Protein AF-A0A7X9LAG9-F1 (afdb_monomer_lite)

Secondary structure (DSSP, 8-state):
-----------SSEEEE-TTS-EEEEEE-TTS-EEE-SS-BSSHHHHHHHHHHHHHHHHTT----HHHHHHHS---PPPPHHHHHHHHHHHS---HHHHHHHHHHIIIIIGGG--

pLDDT: mean 77.5, std 15.59, range [35.0, 93.88]

Structure (mmCIF, N/CA/C/O backbone):
data_AF-A0A7X9LAG9-F1
#
_entry.id   AF-A0A7X9LAG9-F1
#
loop_
_atom_site.group_PDB
_atom_site.id
_atom_site.type_symbol
_atom_site.label_atom_id
_atom_site.label_alt_id
_atom_site.label_comp_id
_atom_site.label_asym_id
_atom_site.label_entity_id
_atom_site.label_seq_id
_atom_site.pdbx_PDB_ins_code
_atom_site.Cartn_x
_atom_site.Cartn_y
_atom_site.Cartn_z
_atom_site.occupancy
_atom_site.B_iso_or_equiv
_atom_site.auth_seq_id
_atom_site.auth_comp_id
_atom_site.auth_asym_id
_atom_site.auth_atom_id
_atom_site.pdbx_PDB_model_num
ATOM 1 N N . MET A 1 1 ? 15.235 -39.595 2.361 1.00 42.56 1 MET A N 1
ATOM 2 C CA . MET A 1 1 ? 14.092 -39.792 1.442 1.00 42.56 1 MET A CA 1
ATOM 3 C C . MET A 1 1 ? 12.986 -38.816 1.816 1.00 42.56 1 MET A C 1
ATOM 5 O O . MET A 1 1 ? 12.339 -39.055 2.823 1.00 42.56 1 MET A O 1
ATOM 9 N N . THR A 1 2 ? 12.746 -37.746 1.046 1.00 35.00 2 THR A N 1
ATOM 10 C CA . THR A 1 2 ? 11.542 -36.916 1.260 1.00 35.00 2 THR A CA 1
ATOM 11 C C . THR A 1 2 ? 10.929 -36.465 -0.066 1.00 35.00 2 THR A C 1
ATOM 13 O O . THR A 1 2 ? 11.268 -35.432 -0.627 1.00 35.00 2 THR A O 1
ATOM 16 N N . SER A 1 3 ? 10.026 -37.322 -0.551 1.00 45.41 3 SER A N 1
ATOM 17 C CA . SER A 1 3 ? 8.787 -37.047 -1.292 1.00 45.41 3 SER A CA 1
ATOM 18 C C . SER A 1 3 ? 8.775 -35.946 -2.369 1.00 45.41 3 SER A C 1
ATOM 20 O O . SER A 1 3 ? 8.449 -34.786 -2.111 1.00 45.41 3 SER A O 1
ATOM 22 N N . ARG A 1 4 ? 8.876 -36.392 -3.628 1.00 55.84 4 ARG A N 1
ATOM 23 C CA . ARG A 1 4 ? 8.316 -35.741 -4.825 1.00 55.84 4 ARG A CA 1
ATOM 24 C C . 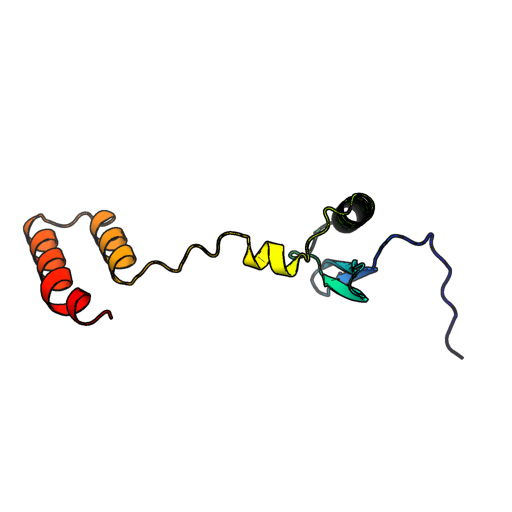ARG A 1 4 ? 6.824 -35.445 -4.611 1.00 55.84 4 ARG A C 1
ATOM 26 O O . ARG A 1 4 ? 6.034 -36.376 -4.469 1.00 55.84 4 ARG A O 1
ATOM 33 N N . ARG A 1 5 ? 6.405 -34.173 -4.615 1.00 49.06 5 ARG A N 1
ATOM 34 C CA . ARG A 1 5 ? 4.974 -33.815 -4.637 1.00 49.06 5 ARG A CA 1
ATOM 35 C C . ARG A 1 5 ? 4.536 -33.372 -6.031 1.00 49.06 5 ARG A C 1
ATOM 37 O O . ARG A 1 5 ? 5.094 -32.454 -6.616 1.00 49.06 5 ARG A O 1
ATOM 44 N N . ARG A 1 6 ? 3.552 -34.134 -6.521 1.00 42.66 6 ARG A N 1
ATOM 45 C CA . ARG A 1 6 ? 2.729 -34.022 -7.732 1.00 42.66 6 ARG A CA 1
ATOM 46 C C . ARG A 1 6 ? 2.752 -32.653 -8.416 1.00 42.66 6 ARG A C 1
ATOM 48 O O . ARG A 1 6 ? 2.395 -31.646 -7.817 1.00 42.66 6 ARG A O 1
ATOM 55 N N . SER A 1 7 ? 3.052 -32.699 -9.713 1.00 48.12 7 SER A N 1
ATOM 56 C CA . SER A 1 7 ? 2.767 -31.664 -10.704 1.00 48.12 7 SER A CA 1
ATOM 57 C C . SER A 1 7 ? 1.259 -31.388 -10.745 1.00 48.12 7 SER A C 1
ATOM 59 O O . SER A 1 7 ? 0.541 -31.928 -11.583 1.00 48.12 7 SER A O 1
ATOM 61 N N . ALA A 1 8 ? 0.757 -30.579 -9.810 1.00 51.31 8 ALA A N 1
ATOM 62 C CA . ALA A 1 8 ? -0.472 -29.837 -10.036 1.00 51.31 8 ALA A CA 1
ATOM 63 C C . ALA A 1 8 ? -0.210 -28.935 -11.246 1.00 51.31 8 ALA A C 1
ATOM 65 O O . ALA A 1 8 ? 0.899 -28.408 -11.371 1.00 51.31 8 ALA A O 1
ATOM 66 N N . LYS A 1 9 ? -1.184 -28.839 -12.162 1.00 48.75 9 LYS A N 1
ATOM 67 C CA . LYS A 1 9 ? -1.151 -27.957 -13.341 1.00 48.75 9 LYS A CA 1
ATOM 68 C C . LYS A 1 9 ? -0.414 -26.675 -12.962 1.00 48.75 9 LYS A C 1
ATOM 70 O O . LYS A 1 9 ? -0.749 -26.127 -11.918 1.00 48.75 9 LYS A O 1
ATOM 75 N N . ARG A 1 10 ? 0.623 -26.284 -13.714 1.00 54.22 10 ARG A N 1
ATOM 76 C CA . ARG A 1 10 ? 1.484 -25.133 -13.395 1.00 54.22 10 ARG A CA 1
ATOM 77 C C . ARG A 1 10 ? 0.625 -23.866 -13.297 1.00 54.22 10 ARG A C 1
ATOM 79 O O . ARG A 1 10 ? 0.492 -23.143 -14.271 1.00 54.22 10 ARG A O 1
ATOM 86 N N . THR A 1 11 ? 0.001 -23.630 -12.149 1.00 63.94 11 THR A N 1
ATOM 87 C CA . THR A 1 11 ? -0.639 -22.363 -11.831 1.00 63.94 11 THR A CA 1
ATOM 88 C C . THR A 1 11 ? 0.504 -21.373 -11.734 1.00 63.94 11 THR A C 1
ATOM 90 O O . THR A 1 11 ? 1.478 -21.619 -11.020 1.00 63.94 11 THR A O 1
ATOM 93 N N . PHE A 1 12 ? 0.431 -20.311 -12.524 1.00 79.81 12 PHE A N 1
ATOM 94 C CA . PHE A 1 12 ? 1.420 -19.251 -12.514 1.00 79.81 12 PHE A CA 1
ATOM 95 C C . PHE A 1 12 ? 1.620 -18.738 -11.077 1.00 79.81 12 PHE A C 1
ATOM 97 O O . PHE A 1 12 ? 0.666 -18.325 -10.425 1.00 79.81 12 PHE A O 1
ATOM 104 N N . GLY A 1 13 ? 2.854 -18.802 -10.568 1.00 87.12 13 GLY A N 1
ATOM 105 C CA . GLY A 1 13 ? 3.202 -18.368 -9.213 1.00 87.12 13 GLY A CA 1
ATOM 106 C C . GLY A 1 13 ? 2.944 -19.383 -8.086 1.00 87.12 13 GLY A C 1
ATOM 107 O O . GLY A 1 13 ? 2.924 -20.595 -8.269 1.00 87.12 13 GLY A O 1
ATOM 108 N N . GLU A 1 14 ? 2.833 -18.866 -6.867 1.00 89.94 14 GLU A N 1
ATOM 109 C CA . GLU A 1 14 ? 2.765 -19.591 -5.603 1.00 89.94 14 GLU A CA 1
ATOM 110 C C . GLU A 1 14 ? 1.707 -18.945 -4.696 1.00 89.94 14 GLU A C 1
ATOM 112 O O . GLU A 1 14 ? 1.729 -17.733 -4.469 1.00 89.94 14 GLU A O 1
ATOM 117 N N . ILE A 1 15 ? 0.812 -19.758 -4.125 1.00 90.56 15 ILE A N 1
ATOM 118 C CA . ILE A 1 15 ? -0.177 -19.321 -3.130 1.00 90.56 15 ILE A CA 1
ATOM 119 C C . ILE A 1 15 ? 0.106 -20.025 -1.801 1.00 90.56 15 ILE A C 1
ATOM 121 O O . ILE A 1 15 ? -0.010 -21.248 -1.710 1.00 90.56 15 ILE A O 1
ATOM 125 N N . SER A 1 16 ? 0.408 -19.245 -0.764 1.00 89.88 16 SER A N 1
ATOM 126 C CA . SER A 1 16 ? 0.708 -19.725 0.590 1.00 89.88 16 SER A CA 1
ATOM 127 C C . SER A 1 16 ? -0.320 -19.204 1.603 1.00 89.88 16 SER A C 1
ATOM 129 O O . SER A 1 16 ? -0.713 -18.039 1.550 1.00 89.88 16 SER A O 1
ATOM 131 N N . LYS A 1 17 ? -0.765 -20.057 2.537 1.00 92.06 17 LYS A N 1
ATOM 132 C CA . LYS A 1 17 ? -1.690 -19.683 3.625 1.00 92.06 17 LYS A CA 1
ATOM 133 C C . LYS A 1 17 ? -0.896 -19.212 4.847 1.00 92.06 17 LYS A C 1
ATOM 135 O O . LYS A 1 17 ? 0.038 -19.889 5.267 1.00 92.06 17 LYS A O 1
ATOM 140 N N . LEU A 1 18 ? -1.252 -18.054 5.400 1.00 90.75 18 LEU A N 1
ATOM 141 C CA . LEU A 1 18 ? -0.631 -17.468 6.589 1.00 90.75 18 LEU A CA 1
ATOM 142 C C . LEU A 1 18 ? -1.252 -18.036 7.879 1.00 90.75 18 LEU A C 1
ATOM 144 O O . LEU A 1 18 ? -2.396 -18.496 7.845 1.00 90.75 18 LEU A O 1
ATOM 148 N N . PRO A 1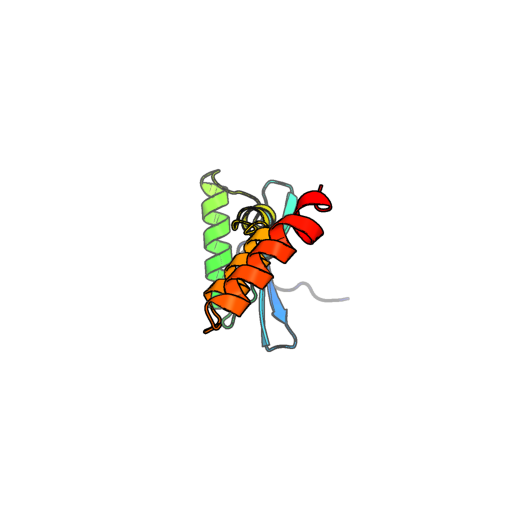 19 ? -0.561 -17.924 9.035 1.00 88.69 19 PRO A N 1
ATOM 149 C CA . PRO A 1 19 ? -1.128 -18.273 10.344 1.00 88.69 19 PRO A CA 1
ATOM 150 C C . PRO A 1 19 ? -2.439 -17.537 10.662 1.00 88.69 19 PRO A C 1
ATOM 152 O O . PRO A 1 19 ? -3.290 -18.067 11.363 1.00 88.69 19 PRO A O 1
ATOM 155 N N . SER A 1 20 ? -2.641 -16.350 10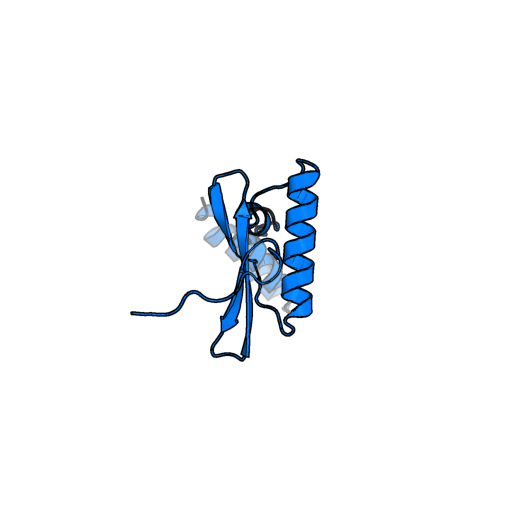.082 1.00 87.44 20 SER A N 1
ATOM 156 C CA . SER A 1 20 ? -3.879 -15.566 10.181 1.00 87.44 20 SER A CA 1
ATOM 157 C C . SER A 1 20 ? -5.057 -16.128 9.373 1.00 87.44 20 SER A C 1
ATOM 159 O O . SER A 1 20 ? -6.117 -15.512 9.325 1.00 87.44 20 SER A O 1
ATOM 161 N N . GLY A 1 21 ? -4.880 -17.244 8.662 1.00 89.75 21 GLY A N 1
ATOM 162 C CA . GLY A 1 21 ? -5.891 -17.824 7.776 1.00 89.75 21 GLY A CA 1
ATOM 163 C C . GLY A 1 21 ? -5.982 -17.170 6.394 1.00 89.75 21 GLY A C 1
ATOM 164 O O . GLY A 1 21 ? -6.606 -17.747 5.506 1.00 89.75 21 GLY A O 1
ATOM 165 N N . ARG A 1 22 ? -5.320 -16.023 6.189 1.00 93.88 22 ARG A N 1
ATOM 166 C CA . ARG A 1 22 ? -5.273 -15.287 4.915 1.00 93.88 22 ARG A CA 1
ATOM 167 C C . ARG A 1 22 ? -4.341 -15.956 3.902 1.00 93.88 22 ARG A C 1
ATOM 169 O O . ARG A 1 22 ? -3.407 -16.667 4.270 1.00 93.88 22 ARG A O 1
ATOM 176 N N . PHE A 1 23 ? -4.550 -15.684 2.621 1.00 91.56 23 PHE A N 1
ATOM 177 C CA . PHE A 1 23 ? -3.739 -16.189 1.516 1.00 91.56 23 PHE A CA 1
ATOM 178 C C . PHE A 1 23 ? -2.791 -15.109 0.993 1.00 91.56 23 PHE A C 1
ATOM 180 O O . PHE A 1 23 ? -3.169 -13.955 0.818 1.00 91.56 23 PHE A O 1
ATOM 187 N N . ARG A 1 24 ? -1.543 -15.472 0.714 1.00 89.75 24 ARG A N 1
ATOM 188 C CA . ARG A 1 24 ? -0.563 -14.618 0.033 1.00 89.75 24 ARG A CA 1
ATOM 189 C C . ARG A 1 24 ? -0.219 -15.243 -1.309 1.00 89.75 24 ARG A C 1
ATOM 191 O O . ARG A 1 24 ? 0.091 -16.431 -1.357 1.00 89.75 24 ARG A O 1
ATOM 198 N N . ALA A 1 25 ? -0.228 -14.430 -2.359 1.00 91.88 25 ALA A N 1
ATOM 199 C CA . ALA A 1 25 ? 0.227 -14.811 -3.690 1.00 91.88 25 ALA A CA 1
ATOM 200 C C . ALA A 1 25 ? 1.618 -14.232 -3.983 1.00 91.88 25 ALA A C 1
ATOM 202 O O . ALA A 1 25 ? 1.929 -13.108 -3.581 1.00 91.88 25 ALA A O 1
ATOM 203 N N . ARG A 1 26 ? 2.458 -15.007 -4.671 1.00 89.06 26 ARG A N 1
ATOM 204 C CA . ARG A 1 26 ? 3.788 -14.611 -5.155 1.00 89.06 26 ARG A CA 1
ATOM 205 C C . ARG A 1 26 ? 4.010 -15.165 -6.556 1.00 89.06 26 ARG A C 1
ATOM 207 O O . ARG A 1 26 ? 3.546 -16.258 -6.836 1.00 89.06 26 ARG A O 1
ATOM 214 N N . PHE A 1 27 ? 4.744 -14.479 -7.417 1.00 89.69 27 PHE A N 1
ATOM 215 C CA . PHE A 1 27 ? 5.162 -15.016 -8.715 1.00 89.69 27 PHE A CA 1
ATOM 216 C C . PHE A 1 27 ? 6.595 -14.592 -9.039 1.00 89.69 27 PHE A C 1
ATOM 218 O O . PHE A 1 27 ? 7.135 -13.692 -8.399 1.00 89.69 27 PHE A O 1
ATOM 225 N N . THR A 1 28 ? 7.219 -15.257 -10.008 1.00 87.25 28 THR A N 1
ATOM 226 C CA . THR A 1 28 ? 8.513 -14.835 -10.557 1.00 87.25 28 THR A CA 1
ATOM 227 C C . THR A 1 28 ? 8.252 -14.082 -11.852 1.00 87.25 28 THR A C 1
ATOM 229 O O . THR A 1 28 ? 7.616 -14.631 -12.752 1.00 87.25 28 THR A O 1
ATOM 232 N N . GLY A 1 29 ? 8.675 -12.821 -11.908 1.00 83.19 29 GLY A N 1
ATOM 233 C CA . GLY A 1 29 ? 8.502 -11.968 -13.079 1.00 83.19 29 GLY A CA 1
ATOM 234 C C . GLY A 1 29 ? 9.523 -12.267 -14.183 1.00 83.19 29 GLY A C 1
ATOM 235 O O . GLY A 1 29 ? 10.454 -13.052 -13.979 1.00 83.19 29 GLY A O 1
ATOM 236 N N . PRO A 1 30 ? 9.380 -11.629 -15.358 1.00 81.12 30 PRO A N 1
ATOM 237 C CA . PRO A 1 30 ? 10.374 -11.693 -16.433 1.00 81.12 30 PRO A CA 1
ATOM 238 C C . PRO A 1 30 ? 11.738 -11.105 -16.029 1.00 81.12 30 PRO A C 1
ATOM 240 O O . PRO A 1 30 ? 12.745 -11.406 -16.658 1.00 81.12 30 PRO A O 1
ATOM 243 N N . ASP A 1 31 ? 11.788 -10.315 -14.954 1.00 81.94 31 ASP A N 1
ATOM 244 C CA . ASP A 1 31 ? 13.007 -9.781 -14.340 1.00 81.94 31 ASP A CA 1
ATOM 245 C C . ASP A 1 31 ? 13.756 -10.802 -13.462 1.00 81.94 31 ASP A C 1
ATOM 247 O O . ASP A 1 31 ? 14.688 -10.432 -12.752 1.00 81.94 31 ASP A O 1
ATOM 251 N N . LEU A 1 32 ? 13.332 -12.074 -13.475 1.00 81.31 32 LEU A N 1
ATOM 252 C CA . LEU A 1 32 ? 13.831 -13.171 -12.634 1.00 81.31 32 LEU A CA 1
ATOM 253 C C . LEU A 1 32 ? 13.682 -12.932 -11.122 1.00 81.31 32 LEU A C 1
ATOM 255 O O . LEU A 1 32 ? 14.096 -13.775 -10.321 1.00 81.31 32 LEU A O 1
ATOM 259 N N . ASN A 1 33 ? 13.025 -11.846 -10.712 1.00 84.00 33 ASN A N 1
ATOM 260 C CA . ASN A 1 33 ? 12.784 -11.543 -9.312 1.00 84.00 33 ASN A CA 1
ATOM 261 C C . ASN A 1 33 ? 11.437 -12.090 -8.855 1.00 84.00 33 ASN A C 1
ATOM 263 O O . ASN A 1 33 ? 10.481 -12.255 -9.620 1.00 84.00 33 ASN A O 1
ATOM 267 N N . ARG A 1 34 ? 11.356 -12.360 -7.551 1.00 85.06 34 ARG A N 1
ATOM 268 C CA . ARG A 1 34 ? 10.122 -12.802 -6.909 1.00 85.06 34 ARG A CA 1
ATOM 269 C C . ARG A 1 34 ? 9.305 -11.597 -6.456 1.00 85.06 34 ARG A C 1
ATOM 271 O O . ARG A 1 34 ? 9.709 -10.865 -5.557 1.00 85.06 34 ARG A O 1
ATOM 278 N N . HIS A 1 35 ? 8.106 -11.478 -7.003 1.00 86.56 35 HIS A N 1
ATOM 279 C CA . HIS A 1 35 ? 7.143 -10.430 -6.698 1.00 86.56 35 HIS A CA 1
ATOM 280 C C . HIS A 1 35 ? 6.019 -10.976 -5.827 1.00 86.56 35 HIS A C 1
ATOM 282 O O . HIS A 1 35 ? 5.474 -12.048 -6.090 1.00 86.56 35 HIS A O 1
ATOM 288 N N . SER A 1 36 ? 5.682 -10.253 -4.762 1.00 87.19 36 SER A N 1
ATOM 289 C CA . SER A 1 36 ? 4.585 -10.612 -3.855 1.00 87.19 36 SER A CA 1
ATOM 290 C C . SER A 1 36 ? 3.381 -9.713 -4.095 1.00 87.19 36 SER A C 1
ATOM 292 O O . SER A 1 36 ? 3.539 -8.551 -4.463 1.00 87.19 36 SER A O 1
ATOM 294 N N . ALA A 1 37 ? 2.181 -10.241 -3.856 1.00 85.69 37 ALA A N 1
ATOM 295 C CA . ALA A 1 37 ? 0.979 -9.422 -3.848 1.00 85.69 37 ALA A CA 1
ATOM 296 C C . ALA A 1 37 ? 1.081 -8.317 -2.777 1.00 85.69 37 ALA A C 1
ATOM 298 O O . ALA A 1 37 ? 1.568 -8.594 -1.675 1.00 85.69 37 ALA A O 1
ATOM 299 N N . PRO A 1 38 ? 0.604 -7.092 -3.071 1.00 83.25 38 PRO A N 1
ATOM 300 C CA . PRO A 1 38 ? 0.665 -5.964 -2.137 1.00 83.25 38 PRO A CA 1
ATOM 301 C C . PRO A 1 38 ? -0.240 -6.168 -0.915 1.00 83.25 38 PRO A C 1
ATOM 303 O O . PRO A 1 38 ? 0.009 -5.616 0.152 1.00 83.25 38 PRO A O 1
ATOM 306 N N . THR A 1 39 ? -1.282 -6.991 -1.053 1.00 84.94 39 THR A N 1
ATOM 307 C CA . THR A 1 39 ? -2.187 -7.360 0.034 1.00 84.94 39 THR A CA 1
ATOM 308 C C . THR A 1 39 ? -2.293 -8.873 0.181 1.00 84.94 39 THR A C 1
ATOM 310 O O . THR A 1 39 ? -1.938 -9.647 -0.710 1.00 84.94 39 THR A O 1
ATOM 313 N N . THR A 1 40 ? -2.791 -9.299 1.338 1.00 90.56 40 THR A N 1
ATOM 314 C CA . THR A 1 40 ? -3.179 -10.691 1.577 1.00 90.56 40 THR A CA 1
ATOM 315 C C . THR A 1 40 ? -4.672 -10.850 1.323 1.00 90.56 40 THR A C 1
ATOM 317 O O . THR A 1 40 ? -5.462 -9.963 1.638 1.00 90.56 40 THR A O 1
ATOM 320 N N . PHE A 1 41 ? -5.070 -11.989 0.783 1.00 89.81 41 PHE A N 1
ATOM 321 C CA . PHE A 1 41 ? -6.428 -12.289 0.356 1.00 89.81 41 PHE A CA 1
ATOM 322 C C . PHE A 1 41 ? -7.181 -13.108 1.401 1.00 89.81 41 PHE A C 1
ATOM 324 O O . PHE A 1 41 ? -6.573 -13.834 2.189 1.00 89.81 41 PHE A O 1
ATOM 331 N N . VAL A 1 42 ? -8.508 -13.000 1.416 1.00 91.88 42 VAL A N 1
ATOM 332 C CA . VAL A 1 42 ? -9.354 -13.798 2.317 1.00 91.88 42 VAL A CA 1
ATOM 333 C C . VAL A 1 42 ? -9.626 -15.168 1.708 1.00 91.88 42 VAL A C 1
ATOM 335 O O . VAL A 1 42 ? -9.499 -16.171 2.406 1.00 91.88 42 VAL A O 1
ATOM 338 N N . ALA A 1 43 ? -9.927 -15.226 0.409 1.00 92.38 43 ALA A N 1
ATOM 339 C CA . ALA A 1 43 ? -10.138 -16.477 -0.299 1.00 92.38 43 ALA A CA 1
ATOM 340 C C . ALA A 1 43 ? -8.936 -16.844 -1.182 1.00 92.38 43 ALA A C 1
ATOM 342 O O . ALA A 1 43 ? -8.218 -15.992 -1.708 1.00 92.38 43 ALA A O 1
ATOM 343 N N . ARG A 1 44 ? -8.730 -18.152 -1.377 1.00 88.31 44 ARG A N 1
ATOM 344 C CA . ARG A 1 44 ? -7.707 -18.672 -2.299 1.00 88.31 44 ARG A CA 1
ATOM 345 C C . ARG A 1 44 ? -7.976 -18.234 -3.743 1.00 88.31 44 ARG A C 1
ATOM 347 O O . ARG A 1 44 ? -7.025 -17.974 -4.470 1.00 88.31 44 ARG A O 1
ATOM 354 N N . ILE A 1 45 ? -9.250 -18.145 -4.129 1.00 90.38 45 ILE A N 1
ATOM 355 C CA . ILE A 1 45 ? -9.663 -17.764 -5.484 1.00 90.38 45 ILE A CA 1
ATOM 356 C C . ILE A 1 45 ? -9.267 -16.322 -5.822 1.00 90.38 45 ILE A C 1
ATOM 358 O O . ILE A 1 45 ? -8.816 -16.071 -6.932 1.00 90.38 45 ILE A O 1
ATOM 362 N N . ASP A 1 46 ? -9.317 -15.403 -4.854 1.00 90.69 46 ASP A N 1
ATOM 363 C CA . ASP A 1 46 ? -8.873 -14.017 -5.054 1.00 90.69 46 ASP A CA 1
ATOM 364 C C . ASP A 1 46 ? -7.360 -13.959 -5.311 1.00 90.69 46 ASP A C 1
ATOM 366 O O . ASP A 1 46 ? -6.883 -13.229 -6.179 1.00 90.69 46 ASP A O 1
ATOM 370 N N . ALA A 1 47 ? -6.597 -14.775 -4.574 1.00 90.25 47 ALA A N 1
ATOM 371 C CA . ALA A 1 47 ? -5.154 -14.896 -4.751 1.00 90.25 47 ALA A CA 1
ATOM 372 C C . ALA A 1 47 ? -4.794 -15.478 -6.130 1.00 90.25 47 ALA A C 1
ATOM 374 O O . ALA A 1 47 ? -3.823 -15.046 -6.750 1.00 90.25 47 ALA A O 1
ATOM 375 N N . GLU A 1 48 ? -5.581 -16.437 -6.619 1.00 91.00 48 GLU A N 1
ATOM 376 C CA . GLU A 1 48 ? -5.430 -17.018 -7.954 1.00 91.00 48 GLU A CA 1
ATOM 377 C C . GLU A 1 48 ? -5.817 -16.026 -9.059 1.00 91.00 48 GLU A C 1
ATOM 379 O O . GLU A 1 48 ? -5.064 -15.856 -10.015 1.00 91.00 48 GLU A O 1
ATOM 384 N N . ALA A 1 49 ? -6.924 -15.296 -8.896 1.00 91.50 49 ALA A N 1
ATOM 385 C CA . ALA A 1 49 ? -7.345 -14.249 -9.824 1.00 91.50 49 ALA A CA 1
ATOM 386 C C . ALA A 1 49 ? -6.276 -13.154 -9.971 1.00 91.50 49 ALA A C 1
ATOM 388 O O . ALA A 1 49 ? -5.997 -12.703 -11.083 1.00 91.50 49 ALA A O 1
ATOM 389 N N . TRP A 1 50 ? -5.625 -12.772 -8.867 1.00 90.69 50 TRP A N 1
ATOM 390 C CA . TRP A 1 50 ? -4.500 -11.842 -8.905 1.00 90.69 50 TRP A CA 1
ATOM 391 C C . TRP A 1 50 ? -3.314 -12.403 -9.701 1.00 90.69 50 TRP A C 1
ATOM 393 O O . TRP A 1 50 ? -2.762 -11.692 -10.537 1.00 90.69 50 TRP A O 1
ATOM 403 N N . LEU A 1 51 ? -2.949 -13.675 -9.509 1.00 90.50 51 LEU A N 1
ATOM 404 C CA . LEU A 1 51 ? -1.869 -14.316 -10.272 1.00 90.50 51 LEU A CA 1
ATOM 405 C C . LEU A 1 51 ? -2.175 -14.363 -11.773 1.00 90.50 51 LEU A C 1
ATOM 407 O O . LEU A 1 51 ? -1.312 -14.015 -12.576 1.00 90.50 51 LEU A O 1
ATOM 411 N N . VAL A 1 52 ? -3.411 -14.694 -12.151 1.00 91.00 52 VAL A N 1
ATOM 412 C CA . VAL A 1 52 ? -3.860 -14.678 -13.553 1.00 91.00 52 VAL A CA 1
ATOM 413 C C . VAL A 1 52 ? -3.795 -13.266 -14.144 1.00 91.00 52 VAL A C 1
ATOM 415 O O . VAL A 1 52 ? -3.410 -13.095 -15.300 1.00 91.00 52 VAL A O 1
ATOM 418 N N . ALA A 1 53 ? -4.138 -12.230 -13.375 1.00 88.88 53 ALA A N 1
ATOM 419 C CA . ALA A 1 53 ? -4.013 -10.848 -13.835 1.00 88.88 53 ALA A CA 1
ATOM 420 C C . ALA A 1 53 ? -2.549 -10.464 -14.113 1.00 88.88 53 ALA A C 1
ATOM 422 O O . ALA A 1 53 ? -2.273 -9.819 -15.127 1.00 88.88 53 ALA A O 1
ATOM 423 N N . GLN A 1 54 ? -1.616 -10.902 -13.261 1.00 89.25 54 GLN A N 1
ATOM 424 C CA . GLN A 1 54 ? -0.181 -10.679 -13.457 1.00 89.25 54 GLN A CA 1
ATOM 425 C C . GLN A 1 54 ? 0.359 -11.453 -14.664 1.00 89.25 54 GLN A C 1
ATOM 427 O O . GLN A 1 54 ? 1.064 -10.875 -15.486 1.00 89.25 54 GLN A O 1
ATOM 432 N N . GLU A 1 55 ? -0.025 -12.720 -14.830 1.00 88.06 55 GLU A N 1
ATOM 433 C CA . GLU A 1 55 ? 0.330 -13.528 -16.004 1.00 88.06 55 GLU A CA 1
ATOM 434 C C . GLU A 1 55 ? -0.132 -12.859 -17.304 1.00 88.06 55 GLU A C 1
ATOM 436 O O . GLU A 1 55 ? 0.636 -12.724 -18.257 1.00 88.06 55 GLU A O 1
ATOM 441 N N . ARG A 1 56 ? -1.370 -12.353 -17.322 1.00 88.44 56 ARG A N 1
ATOM 442 C CA . ARG A 1 56 ? -1.914 -11.606 -18.461 1.00 88.44 56 ARG A CA 1
ATOM 443 C C . ARG A 1 56 ? -1.147 -10.310 -18.724 1.00 88.44 56 ARG A C 1
ATOM 445 O O . ARG A 1 56 ? -0.918 -9.987 -19.884 1.00 88.44 56 ARG A O 1
ATOM 452 N N . ALA A 1 57 ? -0.758 -9.571 -17.685 1.00 86.25 57 ALA A N 1
ATOM 453 C CA . ALA A 1 57 ? 0.045 -8.356 -17.838 1.00 86.25 57 ALA A CA 1
ATOM 454 C C . ALA A 1 57 ? 1.432 -8.664 -18.427 1.00 86.25 57 ALA A C 1
ATOM 456 O O . ALA A 1 57 ? 1.891 -7.950 -19.316 1.00 86.25 57 ALA A O 1
ATOM 457 N N . ILE A 1 58 ? 2.067 -9.758 -17.990 1.00 85.62 58 ILE A N 1
ATOM 458 C CA . ILE A 1 58 ? 3.360 -10.215 -18.526 1.00 85.62 58 ILE A CA 1
ATOM 459 C C . ILE A 1 58 ? 3.203 -10.628 -19.986 1.00 85.62 58 ILE A C 1
ATOM 461 O O . ILE A 1 58 ? 3.983 -10.195 -20.828 1.00 85.62 58 ILE A O 1
ATOM 465 N N . SER A 1 59 ? 2.161 -11.401 -20.302 1.00 84.69 59 SER A N 1
ATOM 466 C CA . SER A 1 59 ? 1.877 -11.834 -21.671 1.00 84.69 59 SER A CA 1
ATOM 467 C C . SER A 1 59 ? 1.617 -10.669 -22.630 1.00 84.69 59 SER A C 1
ATOM 469 O O . SER A 1 59 ? 1.852 -10.827 -23.824 1.00 84.69 59 SER A O 1
ATOM 471 N N . ARG A 1 60 ? 1.121 -9.526 -22.139 1.00 86.12 60 ARG A N 1
ATOM 472 C CA . ARG A 1 60 ? 0.912 -8.307 -22.939 1.00 86.12 60 ARG A CA 1
ATOM 473 C C . ARG A 1 60 ? 2.134 -7.387 -23.002 1.00 86.12 60 ARG A C 1
ATOM 475 O O . ARG A 1 60 ? 2.093 -6.402 -23.725 1.00 86.12 60 ARG A O 1
ATOM 482 N N . GLY A 1 61 ? 3.198 -7.664 -22.245 1.00 78.62 61 GLY A N 1
ATOM 483 C CA . GLY A 1 61 ? 4.363 -6.776 -22.146 1.00 78.62 61 GLY A CA 1
ATOM 484 C C . GLY A 1 61 ? 4.112 -5.476 -21.366 1.00 78.62 61 GLY A C 1
ATOM 485 O O . GLY A 1 61 ? 4.985 -4.620 -21.316 1.00 78.62 61 GLY A O 1
ATOM 486 N N . GLU A 1 62 ? 2.950 -5.331 -20.723 1.00 78.06 62 GLU A N 1
ATOM 487 C CA . GLU A 1 62 ? 2.558 -4.158 -19.917 1.00 78.06 62 GLU A CA 1
ATOM 488 C C . GLU A 1 62 ? 2.910 -4.323 -18.431 1.00 78.06 62 GLU A C 1
ATOM 490 O O . GLU A 1 62 ? 2.513 -3.532 -17.574 1.00 78.06 62 GLU A O 1
ATOM 495 N N . TRP A 1 63 ? 3.590 -5.412 -18.087 1.00 75.94 63 TRP A N 1
ATOM 496 C CA . TRP A 1 63 ? 3.874 -5.738 -16.704 1.00 75.94 63 TRP A CA 1
ATOM 497 C C . TRP A 1 63 ? 4.892 -4.769 -16.089 1.00 75.94 63 TRP A C 1
ATOM 499 O O . TRP A 1 63 ? 6.026 -4.658 -16.552 1.00 75.94 63 TRP A O 1
ATOM 509 N N . SER A 1 64 ? 4.487 -4.110 -15.000 1.00 68.31 64 SER A N 1
ATOM 510 C CA . SER A 1 64 ? 5.347 -3.292 -14.138 1.00 68.31 64 SER A CA 1
ATOM 511 C C . SER A 1 64 ? 5.462 -3.955 -12.757 1.00 68.31 64 SER A C 1
ATOM 513 O O . SER A 1 64 ? 4.464 -4.500 -12.269 1.00 68.31 64 SER A O 1
ATOM 515 N N . PRO A 1 65 ? 6.638 -3.922 -12.096 1.00 63.91 65 PRO A N 1
ATOM 516 C CA . PRO A 1 65 ? 6.827 -4.519 -10.778 1.00 63.91 65 PRO A CA 1
ATOM 517 C C . PRO A 1 65 ? 5.760 -4.046 -9.770 1.00 63.91 65 PRO A C 1
ATOM 519 O O . PRO A 1 65 ? 5.570 -2.844 -9.603 1.00 63.91 65 PRO A O 1
ATOM 522 N N . PRO A 1 66 ? 5.088 -4.927 -9.011 1.00 61.22 66 PRO A N 1
ATOM 523 C CA . PRO A 1 66 ? 4.090 -4.511 -8.017 1.00 61.22 66 PRO A CA 1
ATOM 524 C C . PRO A 1 66 ? 4.673 -3.662 -6.875 1.00 61.22 66 PRO A C 1
ATOM 526 O O . PRO A 1 66 ? 3.950 -2.876 -6.268 1.00 61.22 66 PRO A O 1
ATOM 529 N N . VAL A 1 67 ? 5.985 -3.749 -6.612 1.00 56.50 67 VAL A N 1
ATOM 530 C CA . VAL A 1 67 ? 6.680 -2.818 -5.700 1.00 56.50 67 VAL A CA 1
ATOM 531 C C . VAL A 1 67 ? 6.648 -1.389 -6.250 1.00 56.50 67 VAL A C 1
ATOM 533 O O . VAL A 1 67 ? 6.468 -0.450 -5.478 1.00 56.50 67 VAL A O 1
ATOM 536 N N . ARG A 1 68 ? 6.724 -1.217 -7.580 1.00 51.84 68 ARG A N 1
ATOM 537 C CA . ARG A 1 68 ? 6.463 0.076 -8.218 1.00 51.84 68 ARG A CA 1
ATOM 538 C C . ARG A 1 68 ? 5.016 0.497 -8.034 1.00 51.84 68 ARG A C 1
ATOM 540 O O . ARG A 1 68 ? 4.810 1.636 -7.685 1.00 51.84 68 ARG A O 1
ATOM 547 N N . GLN A 1 69 ? 4.027 -0.391 -8.108 1.00 50.03 69 GLN A N 1
ATOM 548 C CA . GLN A 1 69 ? 2.623 -0.000 -7.888 1.00 50.03 69 GLN A CA 1
ATOM 549 C C . GLN A 1 69 ? 2.318 0.458 -6.447 1.00 50.03 69 GLN A C 1
ATOM 551 O O . GLN A 1 69 ? 1.460 1.312 -6.254 1.00 50.03 69 GLN A O 1
ATOM 556 N N . MET A 1 70 ? 3.027 -0.046 -5.426 1.00 48.50 70 MET A N 1
ATOM 557 C CA . MET A 1 70 ? 2.957 0.523 -4.064 1.00 48.50 70 MET A CA 1
ATOM 558 C C . MET A 1 70 ? 3.727 1.845 -3.929 1.00 48.50 70 MET A C 1
ATOM 560 O O . MET A 1 70 ? 3.370 2.663 -3.086 1.00 48.50 70 MET A O 1
ATOM 564 N N 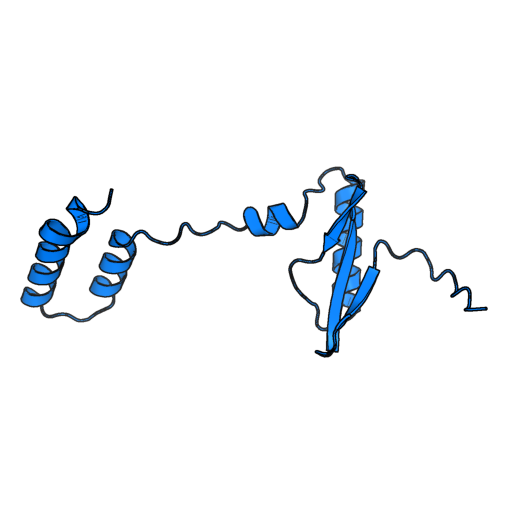. ALA A 1 71 ? 4.768 2.058 -4.737 1.00 48.53 71 ALA A N 1
ATOM 565 C CA . ALA A 1 71 ? 5.500 3.323 -4.797 1.00 48.53 71 ALA A CA 1
ATOM 566 C C . ALA A 1 71 ? 4.811 4.387 -5.684 1.00 48.53 71 ALA A C 1
ATOM 568 O O . ALA A 1 71 ? 5.031 5.576 -5.476 1.00 48.53 71 ALA A O 1
ATOM 569 N N . GLU A 1 72 ? 3.992 3.953 -6.646 1.00 44.09 72 GLU A N 1
ATOM 570 C CA . GLU A 1 72 ? 3.252 4.746 -7.639 1.00 44.09 72 GLU A CA 1
ATOM 571 C C . GLU A 1 72 ? 1.786 4.961 -7.252 1.00 44.09 72 GLU A C 1
ATOM 573 O O . GLU A 1 72 ? 1.152 5.881 -7.770 1.00 44.09 72 GLU A O 1
ATOM 578 N N . ALA A 1 73 ? 1.240 4.183 -6.304 1.00 44.62 73 ALA A N 1
ATOM 579 C CA . ALA A 1 73 ? 0.168 4.706 -5.466 1.00 44.62 73 ALA A CA 1
ATOM 580 C C . ALA A 1 73 ? 0.699 6.047 -4.965 1.00 44.62 73 ALA A C 1
ATOM 582 O O . ALA A 1 73 ? 1.800 6.035 -4.407 1.00 44.62 73 ALA A O 1
ATOM 583 N N . PRO A 1 74 ? 0.020 7.180 -5.234 1.00 43.50 74 PRO A N 1
ATOM 584 C CA . PRO A 1 74 ? 0.572 8.478 -4.918 1.00 43.50 74 PRO A CA 1
ATOM 585 C C . PRO A 1 74 ? 0.904 8.410 -3.441 1.00 43.50 74 PRO A C 1
ATOM 587 O O . PRO A 1 74 ? 0.001 8.329 -2.605 1.00 43.50 74 PRO A O 1
ATOM 590 N N . GLN A 1 75 ? 2.201 8.352 -3.125 1.00 49.88 75 GLN A N 1
ATOM 591 C CA . GLN A 1 75 ? 2.675 8.693 -1.807 1.00 49.88 75 GLN A CA 1
ATOM 592 C C . GLN A 1 75 ? 2.210 10.128 -1.705 1.00 49.88 75 GLN A C 1
ATOM 594 O O . GLN A 1 75 ? 2.840 11.021 -2.269 1.00 49.88 75 GLN A O 1
ATOM 599 N N . GLN A 1 76 ? 1.007 10.321 -1.156 1.00 52.81 76 GLN A N 1
ATOM 600 C CA . GLN A 1 76 ? 0.485 11.632 -0.855 1.00 52.81 76 GLN A CA 1
ATOM 601 C C . GLN A 1 76 ? 1.602 12.217 -0.030 1.00 52.81 76 GLN A C 1
ATOM 603 O O . GLN A 1 76 ? 1.895 11.694 1.050 1.00 52.81 76 GLN A O 1
ATOM 608 N N . ARG A 1 77 ? 2.333 13.157 -0.637 1.00 62.06 77 ARG A N 1
ATOM 609 C CA . ARG A 1 77 ? 3.493 13.766 -0.014 1.00 62.06 77 ARG A CA 1
ATOM 610 C C . ARG A 1 77 ? 3.030 14.108 1.396 1.00 62.06 77 ARG A C 1
ATOM 612 O O . ARG A 1 77 ? 1.983 14.756 1.499 1.00 62.06 77 ARG A O 1
ATOM 619 N N . PRO A 1 78 ? 3.690 13.592 2.452 1.00 63.03 78 PRO A N 1
ATOM 620 C CA . PRO A 1 78 ? 3.234 13.876 3.800 1.00 63.03 78 PRO A CA 1
ATOM 621 C C . PRO A 1 78 ? 3.102 15.397 3.893 1.00 63.03 78 PRO A C 1
ATOM 623 O O . PRO A 1 78 ? 4.030 16.089 3.451 1.00 63.03 78 PRO A O 1
ATOM 626 N N . PRO A 1 79 ? 1.937 15.912 4.329 1.00 73.50 79 PRO A N 1
ATOM 627 C CA . PRO A 1 79 ? 1.692 17.339 4.291 1.00 73.50 79 PRO A CA 1
ATOM 628 C C . PRO A 1 79 ? 2.812 18.022 5.059 1.00 73.50 79 PRO A C 1
ATOM 630 O O . PRO A 1 79 ? 3.240 17.553 6.119 1.00 73.50 79 PRO A O 1
ATOM 633 N N . THR A 1 80 ? 3.306 19.120 4.509 1.00 82.81 80 THR A N 1
ATOM 634 C CA . THR A 1 80 ? 4.244 19.968 5.236 1.00 82.81 80 THR A CA 1
ATOM 635 C C . THR A 1 80 ? 3.604 20.397 6.558 1.00 82.81 80 THR A C 1
ATOM 637 O O . THR A 1 80 ? 2.375 20.462 6.682 1.00 82.81 80 THR A O 1
ATOM 640 N N . LEU A 1 81 ? 4.424 20.722 7.563 1.00 80.06 81 LEU A N 1
ATOM 641 C CA . LEU A 1 81 ? 3.909 21.202 8.851 1.00 80.06 81 LEU A CA 1
ATOM 642 C C . LEU A 1 81 ? 2.944 22.387 8.656 1.00 80.06 81 LEU A C 1
ATOM 644 O O . LEU A 1 81 ? 1.932 22.486 9.348 1.00 80.06 81 LEU A O 1
ATOM 648 N N . SER A 1 82 ? 3.219 23.223 7.653 1.00 78.88 82 SER A N 1
ATOM 649 C CA . SER A 1 82 ? 2.384 24.339 7.217 1.00 78.88 82 SER A CA 1
ATOM 650 C C . SER A 1 82 ? 0.983 23.914 6.764 1.00 78.88 82 SER A C 1
ATOM 652 O O . SER A 1 82 ? -0.016 24.435 7.261 1.00 78.88 82 SER A O 1
ATOM 654 N N . GLU A 1 83 ? 0.892 22.944 5.853 1.00 82.31 83 GLU A N 1
ATOM 655 C CA . GLU A 1 83 ? -0.379 22.423 5.330 1.00 82.31 83 GLU A CA 1
ATOM 656 C C . GLU A 1 83 ? -1.186 21.709 6.420 1.00 82.31 83 GLU A C 1
ATOM 658 O O . GLU A 1 83 ? -2.410 21.866 6.521 1.00 82.31 83 GLU A O 1
ATOM 663 N N . TYR A 1 84 ? -0.499 20.959 7.284 1.00 82.94 84 TYR A N 1
ATOM 664 C CA . TYR A 1 84 ? -1.126 20.312 8.428 1.00 82.94 84 TYR A CA 1
ATOM 665 C C . TYR A 1 84 ? -1.704 21.342 9.409 1.00 82.94 84 TYR A C 1
ATOM 667 O O . TYR A 1 84 ? -2.868 21.233 9.803 1.00 82.94 84 TYR A O 1
ATOM 675 N N . ALA A 1 85 ? -0.937 22.376 9.765 1.00 84.19 85 ALA A N 1
ATOM 676 C CA . ALA A 1 85 ? -1.377 23.414 10.692 1.00 84.19 85 ALA A CA 1
ATOM 677 C C . ALA A 1 85 ? -2.593 24.194 10.163 1.00 84.19 85 ALA A C 1
ATOM 679 O O . ALA A 1 85 ? -3.567 24.374 10.900 1.00 84.19 85 ALA A O 1
ATOM 680 N N . ALA A 1 86 ? -2.586 24.573 8.880 1.00 82.88 86 ALA A N 1
ATOM 681 C CA . ALA A 1 86 ? -3.726 25.224 8.230 1.00 82.88 86 ALA A CA 1
ATOM 682 C C . ALA A 1 86 ? -4.989 24.346 8.285 1.00 82.88 86 ALA A C 1
ATOM 684 O O . ALA A 1 86 ? -6.074 24.812 8.643 1.00 82.88 86 ALA A O 1
ATOM 685 N N . THR A 1 87 ? -4.837 23.045 8.025 1.00 85.81 87 THR A N 1
ATOM 686 C CA . THR A 1 87 ? -5.937 22.073 8.098 1.00 85.81 87 THR A CA 1
ATOM 687 C C . THR A 1 87 ? -6.509 21.959 9.515 1.00 85.81 87 THR A C 1
ATOM 689 O O . THR A 1 87 ? -7.727 21.907 9.698 1.00 85.81 87 THR A O 1
ATOM 692 N N . VAL A 1 88 ? -5.652 21.924 10.540 1.00 85.94 88 VAL A N 1
ATOM 693 C CA . VAL A 1 88 ? -6.082 21.806 11.942 1.00 85.94 88 VAL A CA 1
ATOM 694 C C . VAL A 1 88 ? -6.809 23.065 12.418 1.00 85.94 88 VAL A C 1
ATOM 696 O O . VAL A 1 88 ? -7.816 22.940 13.117 1.00 85.94 88 VAL A O 1
ATOM 699 N N . ILE A 1 89 ? -6.342 24.259 12.039 1.00 85.94 89 ILE A N 1
ATOM 700 C CA . ILE A 1 89 ? -7.005 25.527 12.383 1.00 85.94 89 ILE A CA 1
ATOM 701 C C . ILE A 1 89 ? -8.366 25.620 11.690 1.00 85.94 89 ILE A C 1
ATOM 703 O O . ILE A 1 89 ? -9.361 25.881 12.363 1.00 85.94 89 ILE A O 1
ATOM 707 N N . GLY A 1 90 ? -8.436 25.317 10.389 1.00 82.19 90 GLY A N 1
ATOM 708 C CA . GLY A 1 90 ? -9.679 25.395 9.614 1.00 82.19 90 GLY A CA 1
ATOM 709 C C . GLY A 1 90 ? -10.773 24.424 10.076 1.00 82.19 90 GLY A C 1
ATOM 710 O O . GLY A 1 90 ? -11.959 24.720 9.954 1.00 82.19 90 GLY A O 1
ATOM 711 N N . ARG A 1 91 ? -10.403 23.275 10.660 1.00 85.06 91 ARG A N 1
ATOM 712 C CA . ARG A 1 91 ? -11.367 22.311 11.227 1.00 85.06 91 ARG A CA 1
ATOM 713 C C . ARG A 1 91 ? -11.921 22.724 12.593 1.00 85.06 91 ARG A C 1
ATOM 715 O O . ARG A 1 91 ? -12.931 22.169 13.027 1.00 85.06 91 ARG A O 1
ATOM 722 N N . ARG A 1 92 ? -11.271 23.647 13.307 1.00 83.56 92 ARG A N 1
ATOM 723 C CA . ARG A 1 92 ? -11.674 24.048 14.662 1.00 83.56 92 ARG A CA 1
ATOM 724 C C . ARG A 1 92 ? -12.579 25.276 14.614 1.00 83.56 92 ARG A C 1
ATOM 726 O O . ARG A 1 92 ? -12.285 26.262 13.952 1.00 83.56 92 ARG A O 1
ATOM 733 N N . ARG A 1 93 ? -13.655 25.261 15.407 1.00 82.12 93 ARG A N 1
ATOM 734 C CA . ARG A 1 93 ? -14.473 26.458 15.661 1.00 82.12 93 ARG A CA 1
ATOM 735 C C . ARG A 1 93 ? -13.764 27.358 16.672 1.00 82.12 93 ARG A C 1
ATOM 737 O O . ARG A 1 93 ? -14.015 27.273 17.871 1.00 82.12 93 ARG A O 1
ATOM 744 N N . LEU A 1 94 ? -12.834 28.173 16.186 1.00 85.75 94 LEU A N 1
ATOM 745 C CA . LEU A 1 94 ? -12.097 29.143 16.993 1.00 85.75 94 LEU A CA 1
ATOM 746 C C . LEU A 1 94 ? -12.803 30.501 16.984 1.00 85.75 94 LEU A C 1
ATOM 748 O O . LEU A 1 94 ? -13.449 30.879 16.008 1.00 85.75 94 LEU A O 1
ATOM 752 N N . ARG A 1 95 ? -12.658 31.261 18.074 1.00 88.56 95 ARG A N 1
ATOM 753 C CA . ARG A 1 95 ? -13.064 32.672 18.086 1.00 88.56 95 ARG A CA 1
ATOM 754 C C . ARG A 1 95 ? -12.173 33.466 17.114 1.00 88.56 95 ARG A C 1
ATOM 756 O O . ARG A 1 95 ? -10.981 33.155 17.039 1.00 88.56 95 ARG A O 1
ATOM 763 N N . PRO A 1 96 ? -12.683 34.519 16.443 1.00 86.56 96 PRO A N 1
ATOM 764 C CA . PRO A 1 96 ? -11.915 35.276 15.445 1.00 86.56 96 PRO A CA 1
ATOM 765 C C . PRO A 1 96 ? -10.553 35.777 15.951 1.00 86.56 96 PRO A C 1
ATOM 767 O O . PRO A 1 96 ? -9.548 35.659 15.258 1.00 86.56 96 PRO A O 1
ATOM 770 N N . ALA A 1 97 ? -10.491 36.249 17.201 1.00 87.06 97 ALA A N 1
ATOM 771 C CA . ALA A 1 97 ? -9.249 36.715 17.820 1.00 87.06 97 ALA A CA 1
ATOM 772 C C . ALA A 1 97 ? -8.207 35.595 18.018 1.00 87.06 97 ALA A C 1
ATOM 774 O O . ALA A 1 97 ? -7.010 35.820 17.858 1.00 87.06 97 ALA A O 1
ATOM 775 N N . THR A 1 98 ? -8.652 34.378 18.341 1.00 86.25 98 THR A N 1
ATOM 776 C CA . THR A 1 98 ? -7.772 33.213 18.515 1.00 86.25 98 THR A CA 1
ATOM 777 C C . THR A 1 98 ? -7.234 32.725 17.175 1.00 86.25 98 THR A C 1
ATOM 779 O O . THR A 1 98 ? -6.060 32.384 17.081 1.00 86.25 98 THR A O 1
ATOM 782 N N . LEU A 1 99 ? -8.074 32.736 16.137 1.00 88.00 99 LEU A N 1
ATOM 783 C CA . LEU A 1 99 ? -7.668 32.395 14.776 1.00 88.00 99 LEU A CA 1
ATOM 784 C C . LEU A 1 99 ? -6.583 33.361 14.279 1.00 88.00 99 LEU A C 1
ATOM 786 O O . LEU A 1 99 ? -5.512 32.910 13.885 1.00 88.00 99 LEU A O 1
ATOM 790 N N . ALA A 1 100 ? -6.801 34.673 14.421 1.00 86.81 100 ALA A N 1
ATOM 791 C CA . ALA A 1 100 ? -5.824 35.688 14.024 1.00 86.81 100 ALA A CA 1
ATOM 792 C C . ALA A 1 100 ? -4.486 35.557 14.778 1.00 86.81 100 ALA A C 1
ATOM 794 O O . ALA A 1 100 ? -3.412 35.727 14.197 1.00 86.81 100 ALA A O 1
ATOM 795 N N . LEU A 1 101 ? -4.528 35.221 16.075 1.00 88.38 101 LEU A N 1
ATOM 796 C CA . LEU A 1 101 ? -3.321 34.952 16.856 1.00 88.38 101 LEU A CA 1
ATOM 797 C C . LEU A 1 101 ? -2.570 33.721 16.329 1.00 88.38 101 LEU A C 1
ATOM 799 O O . LEU A 1 101 ? -1.352 33.772 16.174 1.00 88.38 101 LEU A O 1
ATOM 803 N N . TYR A 1 102 ? -3.278 32.627 16.046 1.00 88.50 102 TYR A N 1
ATOM 804 C CA . TYR A 1 102 ? -2.666 31.384 15.573 1.00 88.50 102 TYR A CA 1
ATOM 805 C C . TYR A 1 102 ? -2.063 31.538 14.176 1.00 88.50 102 TYR A C 1
ATOM 807 O O . TYR A 1 102 ? -0.941 31.089 13.949 1.00 88.50 102 TYR A O 1
ATOM 815 N N . GLU A 1 103 ? -2.740 32.242 13.269 1.00 84.94 103 GLU A N 1
ATOM 816 C CA . GLU A 1 103 ? -2.199 32.577 11.948 1.00 84.94 103 GLU A CA 1
ATOM 817 C C . GLU A 1 103 ? -0.946 33.452 12.051 1.00 84.94 103 GLU A C 1
ATOM 819 O O . GLU A 1 103 ? 0.058 33.202 11.379 1.00 84.94 103 GLU A O 1
ATOM 824 N N . LYS A 1 104 ? -0.956 34.449 12.947 1.00 87.38 104 LYS A N 1
ATOM 825 C CA . LYS A 1 104 ? 0.212 35.300 13.197 1.00 87.38 104 LYS A CA 1
ATOM 826 C C . LYS A 1 104 ? 1.402 34.490 13.720 1.00 87.38 104 LYS A C 1
ATOM 828 O O . LYS A 1 104 ? 2.520 34.717 13.259 1.00 87.38 104 LYS A O 1
ATOM 833 N N . LEU A 1 105 ? 1.177 33.570 14.661 1.00 87.06 105 LEU A N 1
ATOM 834 C CA . LEU A 1 105 ? 2.227 32.713 15.221 1.00 87.06 105 LEU A CA 1
ATOM 835 C C . LEU A 1 105 ? 2.793 31.747 14.176 1.00 87.06 105 LEU A C 1
ATOM 837 O 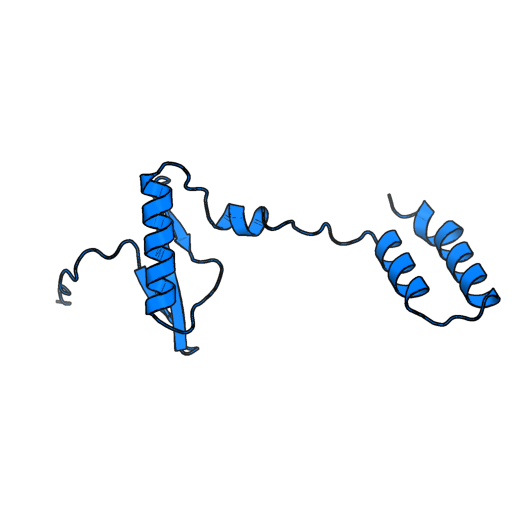O . LEU A 1 105 ? 4.012 31.624 14.075 1.00 87.06 105 LEU A O 1
ATOM 841 N N . LEU A 1 106 ? 1.939 31.134 13.350 1.00 85.00 106 LEU A N 1
ATOM 842 C CA . LEU A 1 106 ? 2.390 30.290 12.242 1.00 85.00 106 LEU A CA 1
ATOM 843 C C . LEU A 1 106 ? 3.291 31.065 11.277 1.00 85.00 106 LEU A C 1
ATOM 845 O O . LEU A 1 106 ? 4.382 30.604 10.946 1.00 85.00 106 LEU A O 1
ATOM 849 N N . ARG A 1 107 ? 2.881 32.282 10.898 1.00 84.00 107 ARG A N 1
ATOM 850 C CA . ARG A 1 107 ? 3.633 33.149 9.982 1.00 84.00 107 ARG A CA 1
ATOM 851 C C . ARG A 1 107 ? 4.980 33.613 10.522 1.00 84.00 107 ARG A C 1
ATOM 853 O O . ARG A 1 107 ? 5.923 33.697 9.746 1.00 84.00 107 ARG A O 1
ATOM 860 N N . LEU A 1 108 ? 5.056 33.970 11.8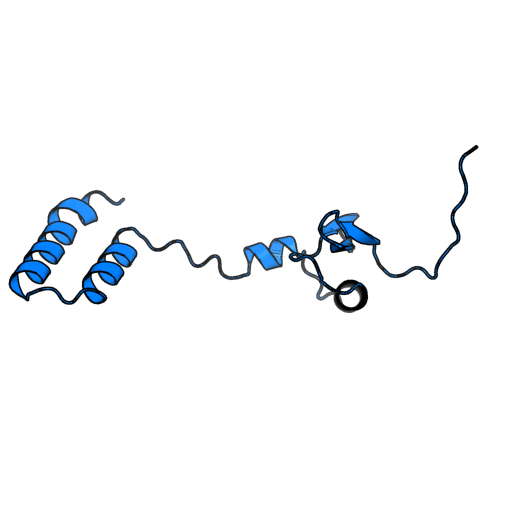03 1.00 84.81 108 LEU A N 1
ATOM 861 C CA . LEU A 1 108 ? 6.240 34.627 12.364 1.00 84.81 108 LEU A CA 1
ATOM 862 C C . LEU A 1 108 ? 7.227 33.674 13.039 1.00 84.81 108 LEU A C 1
ATOM 864 O O . LEU A 1 108 ? 8.401 34.010 13.094 1.00 84.81 108 LEU A O 1
ATOM 868 N N . ALA A 1 109 ? 6.767 32.540 13.570 1.00 79.94 109 ALA A N 1
ATOM 869 C CA . ALA A 1 109 ? 7.597 31.660 14.395 1.00 79.94 109 ALA A CA 1
ATOM 870 C C . ALA A 1 109 ? 7.776 30.249 13.825 1.00 79.94 109 ALA A C 1
ATOM 872 O O . ALA A 1 109 ? 8.684 29.551 14.245 1.00 79.94 109 ALA A O 1
ATOM 873 N N . ILE A 1 110 ? 6.900 29.794 12.921 1.00 74.38 110 ILE A N 1
ATOM 874 C CA . ILE A 1 110 ? 6.934 28.409 12.420 1.00 74.38 110 ILE A CA 1
ATOM 875 C C . ILE A 1 110 ? 7.350 28.369 10.948 1.00 74.38 110 ILE A C 1
ATOM 877 O O . ILE A 1 110 ? 8.254 27.628 10.590 1.00 74.38 110 ILE A O 1
ATOM 881 N N . HIS A 1 111 ? 6.745 29.184 10.081 1.00 74.75 111 HIS A N 1
ATOM 882 C CA . HIS A 1 111 ? 7.105 29.223 8.661 1.00 74.75 111 HIS A CA 1
ATOM 883 C C . HIS A 1 111 ? 8.540 29.681 8.330 1.00 74.75 111 HIS A C 1
ATOM 885 O O . HIS A 1 111 ? 9.083 29.121 7.381 1.00 74.75 111 HIS A O 1
ATOM 891 N N . PRO A 1 112 ? 9.180 30.643 9.029 1.00 71.31 112 PRO A N 1
ATOM 892 C CA . PRO A 1 112 ? 10.529 31.075 8.648 1.00 71.31 112 PRO A CA 1
ATOM 893 C C . PRO A 1 112 ? 11.615 30.024 8.924 1.00 71.31 112 PRO A C 1
ATOM 895 O O . PRO A 1 112 ? 12.641 30.036 8.249 1.00 71.31 112 PRO A O 1
ATOM 898 N N . ASP A 1 113 ? 11.373 29.102 9.860 1.00 63.72 113 ASP A N 1
ATOM 899 C CA . ASP A 1 113 ? 12.352 28.097 10.297 1.00 63.72 113 ASP A CA 1
ATOM 900 C C . ASP A 1 113 ? 12.187 26.737 9.590 1.00 63.72 113 ASP A C 1
ATOM 902 O O . ASP A 1 113 ? 12.998 25.827 9.764 1.00 63.72 113 ASP A O 1
ATOM 906 N N . LEU A 1 114 ? 11.147 26.587 8.763 1.00 60.72 114 LEU A N 1
ATOM 907 C CA . LEU A 1 114 ? 10.911 25.402 7.939 1.00 60.72 114 LEU A CA 1
ATOM 908 C C . LEU A 1 114 ? 11.572 25.597 6.567 1.00 60.72 114 LEU A C 1
ATOM 910 O O . LEU A 1 114 ? 10.953 26.139 5.650 1.00 60.72 114 LEU A O 1
ATOM 914 N N . ARG A 1 115 ? 12.834 25.174 6.443 1.00 52.28 115 ARG A N 1
ATOM 915 C CA . ARG A 1 115 ? 13.609 25.203 5.192 1.00 52.28 115 ARG A CA 1
ATOM 916 C C . ARG A 1 115 ? 13.564 23.871 4.450 1.00 52.28 115 ARG A C 1
ATOM 918 O O . ARG A 1 115 ? 13.641 22.821 5.125 1.00 52.28 115 ARG A O 1
#

Foldseek 3Di:
DDDDDDDDPCQAFDWDADPVRWIKTWHQAPVRDIATDPDTHNDPVVSSVVSVVQVVCRVVVNHDGVVVVVVVPPPVPPDDPLRVLVVVLVVDPDDPVVSVVSVVCCVPPPVVPRD

Radius of gyration: 24.87 Å; chains: 1; bounding box: 29×76×42 Å

Sequence (115 aa):
MTSRRRSAKRTFGEISKLPSGRFRARFTGPDLNRHSAPTTFVARIDAEAWLVAQERAISRGEWSPPVRQMAEAPQQRPPTLSEYAATVIGRRRLRPATLALYEKLLRLAIHPDLR